Protein AF-A0A8D8IWP1-F1 (afdb_monomer_lite)

pLDDT: mean 78.68, std 16.46, range [36.56, 95.75]

Secondary structure (DSSP, 8-state):
------SSTTHHHHTTS----------PPPHHHHHHHHHHHHHTTTT-SSS-HHHHHHHHHT---TTTTS--GGGGGGEE--SS-TTHHHHHHHHHHHHHHHS-TT-HHHHHHHHHHHHHHHT-EESS----TTTTT------

Radius of gyration: 23.58 Å; chains: 1; bounding box: 67×52×63 Å

Foldseek 3Di:
DDPPPDDPPVVVVVVPPPPPPPPDDDDQDDLVVQLVVLVVCQVVCNQHHDQQSLVSSCVVRVQDDLVVLAGDPSCCVFFDADPVDPCLVVQLVVQLVVLPVPPPSVVSSLSSLQSVVSCVVRGHGTPDPDCGSNNVRRDNPDD

Sequence (143 aa):
KVFTMQPLLTILIGSLLALSIESHNAILKSVHSVDRECVLYLRDGTCGKGDCTVRCCGLVARFWNDTVGRPAATINRFYRPDPEDCGYYERTVQCLGEISAVIPAEDACRRANCSVSCYEDQYGSLRNFSTSALFGNARRCWG

InterPro domains:
  IPR036728 Pheromone/general odorant binding protein superfamily [G3DSA:1.10.238.20] (36-138)
  IPR036728 Pheromone/general odorant binding protein superfamily [SSF47565] (49-126)

Organism: Culex pipiens (NCBI:txid7175)

Structure (mmCIF, N/CA/C/O backbone):
data_AF-A0A8D8IWP1-F1
#
_entry.id   AF-A0A8D8IWP1-F1
#
loop_
_atom_site.group_PDB
_atom_site.id
_atom_site.type_symbol
_atom_site.label_atom_id
_atom_site.label_alt_id
_atom_site.label_comp_id
_atom_site.label_asym_id
_atom_site.label_entity_id
_atom_site.label_seq_id
_atom_site.pdbx_PDB_ins_code
_atom_site.Cartn_x
_atom_site.Cartn_y
_atom_site.Cartn_z
_atom_site.occupancy
_atom_site.B_iso_or_equiv
_atom_site.auth_seq_id
_atom_site.auth_comp_id
_atom_site.auth_asym_id
_atom_site.auth_atom_id
_atom_site.pdbx_PDB_model_num
ATOM 1 N N . LYS A 1 1 ? 48.807 -35.606 50.101 1.00 38.38 1 LYS A N 1
ATOM 2 C CA . LYS A 1 1 ? 47.828 -35.501 48.991 1.00 38.38 1 LYS A CA 1
ATOM 3 C C . LYS A 1 1 ? 46.930 -34.309 49.296 1.00 38.38 1 LYS A C 1
ATOM 5 O O . LYS A 1 1 ? 46.138 -34.399 50.220 1.00 38.38 1 LYS A O 1
ATOM 10 N N . VAL A 1 2 ? 47.156 -33.178 48.628 1.00 36.56 2 VAL A N 1
ATOM 11 C CA . VAL A 1 2 ? 46.365 -31.948 48.794 1.00 36.56 2 VAL A CA 1
ATOM 12 C C . VAL A 1 2 ? 45.140 -32.072 47.890 1.00 36.56 2 VAL A C 1
ATOM 14 O O . VAL A 1 2 ? 45.295 -32.287 46.692 1.00 36.56 2 VAL A O 1
ATOM 17 N N . PHE A 1 3 ? 43.938 -32.007 48.462 1.00 43.72 3 PHE A N 1
ATOM 18 C CA . PHE A 1 3 ? 42.691 -31.925 47.701 1.00 43.72 3 PHE A CA 1
ATOM 19 C C . PHE A 1 3 ? 42.523 -30.476 47.225 1.00 43.72 3 PHE A C 1
ATOM 21 O O . PHE A 1 3 ? 42.149 -29.600 48.000 1.00 43.72 3 PHE A O 1
ATOM 28 N N . THR A 1 4 ? 42.830 -30.202 45.959 1.00 46.59 4 THR A N 1
ATOM 29 C CA . THR A 1 4 ? 42.493 -28.929 45.309 1.00 46.59 4 THR A CA 1
ATOM 30 C C . THR A 1 4 ? 41.006 -28.938 44.945 1.00 46.59 4 THR A C 1
ATOM 32 O O . THR A 1 4 ? 40.619 -29.415 43.881 1.00 46.59 4 THR A O 1
ATOM 35 N N . MET A 1 5 ? 40.156 -28.449 45.849 1.00 53.84 5 MET A N 1
ATOM 36 C CA . MET A 1 5 ? 38.740 -28.164 45.588 1.00 53.84 5 MET A CA 1
ATOM 37 C C . MET A 1 5 ? 38.597 -26.707 45.142 1.00 53.84 5 MET A C 1
ATOM 39 O O . MET A 1 5 ? 38.391 -25.836 45.977 1.00 53.84 5 MET A O 1
ATOM 43 N N . GLN A 1 6 ? 38.733 -26.441 43.842 1.00 59.50 6 GLN A N 1
ATOM 44 C CA . GLN A 1 6 ? 38.290 -25.198 43.187 1.00 59.50 6 GLN A CA 1
ATOM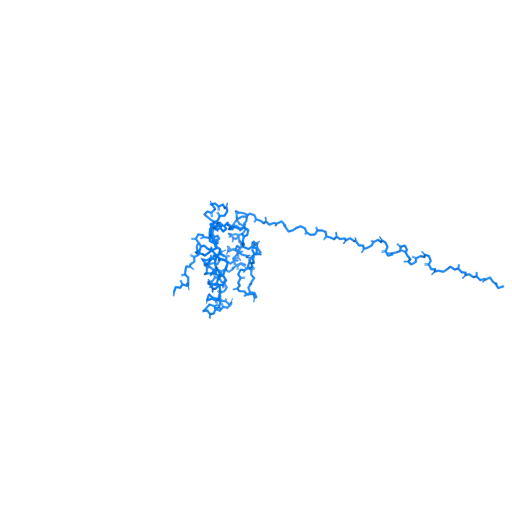 45 C C . GLN A 1 6 ? 38.468 -25.356 41.669 1.00 59.50 6 GLN A C 1
ATOM 47 O O . GLN A 1 6 ? 39.592 -25.281 41.177 1.00 59.50 6 GLN A O 1
ATOM 52 N N . PRO A 1 7 ? 37.382 -25.653 40.928 1.00 51.34 7 PRO A N 1
ATOM 53 C CA . PRO A 1 7 ? 37.043 -24.768 39.810 1.00 51.34 7 PRO A CA 1
ATOM 54 C C . PRO A 1 7 ? 35.528 -24.768 39.514 1.00 51.34 7 PRO A C 1
ATOM 56 O O . PRO A 1 7 ? 35.099 -25.175 38.441 1.00 51.34 7 PRO A O 1
ATOM 59 N N . LEU A 1 8 ? 34.686 -24.357 40.465 1.00 49.97 8 LEU A N 1
ATOM 60 C CA . LEU A 1 8 ? 33.247 -24.156 40.196 1.00 49.97 8 LEU A CA 1
ATOM 61 C C . LEU A 1 8 ? 32.803 -22.695 40.335 1.00 49.97 8 LEU A C 1
ATOM 63 O O . LEU A 1 8 ? 31.751 -22.325 39.825 1.00 49.97 8 LEU A O 1
ATOM 67 N N . LEU A 1 9 ? 33.620 -21.838 40.956 1.00 52.06 9 LEU A N 1
ATOM 68 C CA . LEU A 1 9 ? 33.236 -20.447 41.212 1.00 52.06 9 LEU A CA 1
ATOM 69 C C . LEU A 1 9 ? 33.473 -19.506 40.017 1.00 52.06 9 LEU A C 1
ATOM 71 O O . LEU A 1 9 ? 32.857 -18.450 39.941 1.00 52.06 9 LEU A O 1
ATOM 75 N N . THR A 1 10 ? 34.325 -19.876 39.059 1.00 52.03 10 THR A N 1
ATOM 76 C CA . THR A 1 10 ? 34.640 -19.026 37.896 1.00 52.03 10 THR A CA 1
ATOM 77 C C . THR A 1 10 ? 33.608 -19.111 36.772 1.00 52.03 10 THR A C 1
ATOM 79 O O . THR A 1 10 ? 33.512 -18.183 35.975 1.00 52.03 10 THR A O 1
ATOM 82 N N . ILE A 1 11 ? 32.798 -20.173 36.715 1.00 52.91 11 ILE A N 1
ATOM 83 C CA . ILE A 1 11 ? 31.806 -20.354 35.642 1.00 52.91 11 ILE A CA 1
ATOM 84 C C . ILE A 1 11 ? 30.559 -19.486 35.883 1.00 52.91 11 ILE A C 1
ATOM 86 O O . ILE A 1 11 ? 29.981 -18.968 34.934 1.00 52.91 11 ILE A O 1
ATOM 90 N N . LEU A 1 12 ? 30.183 -19.241 37.143 1.00 50.00 12 LEU A N 1
ATOM 91 C CA . LEU A 1 12 ? 28.972 -18.479 37.483 1.00 50.00 12 LEU A CA 1
ATOM 92 C C . LEU A 1 12 ? 29.092 -16.966 37.235 1.00 50.00 12 LEU A C 1
ATOM 94 O O . LEU A 1 12 ? 28.079 -16.306 37.017 1.00 50.00 12 LEU A O 1
ATOM 98 N N . ILE A 1 13 ? 30.309 -16.412 37.223 1.00 55.06 13 ILE A N 1
ATOM 99 C CA . ILE A 1 13 ? 30.535 -14.969 37.018 1.00 55.06 13 ILE A CA 1
ATOM 100 C C . ILE A 1 13 ? 30.544 -14.618 35.517 1.00 55.06 13 ILE A C 1
ATOM 102 O O . ILE A 1 13 ? 30.123 -13.528 35.137 1.00 55.06 13 ILE A O 1
ATOM 106 N N . GLY A 1 14 ? 30.946 -15.551 34.644 1.00 49.56 14 GLY A N 1
ATOM 107 C CA . GLY A 1 14 ? 30.986 -15.333 33.190 1.00 49.56 14 GLY A CA 1
ATOM 108 C C . GLY A 1 14 ? 29.605 -15.221 32.531 1.00 49.56 14 GLY A C 1
ATOM 109 O O . GLY A 1 14 ? 29.460 -14.562 31.506 1.00 49.56 14 GLY A O 1
ATOM 110 N N . SER A 1 15 ? 28.574 -15.807 33.139 1.00 54.81 15 SER A N 1
ATOM 111 C CA . SER A 1 15 ? 27.192 -15.778 32.639 1.00 54.81 15 SER A CA 1
ATOM 112 C C . SER A 1 15 ? 26.417 -14.494 32.968 1.00 54.81 15 SER A C 1
ATOM 114 O O . SER A 1 15 ? 25.313 -14.310 32.464 1.00 54.81 15 SER A O 1
ATOM 116 N N . LEU A 1 16 ? 26.971 -13.590 33.783 1.00 53.91 16 LEU A N 1
ATOM 117 C CA . LEU A 1 16 ? 26.307 -12.339 34.182 1.00 53.91 16 LEU A CA 1
ATOM 118 C C . LEU A 1 16 ? 26.547 -11.158 33.221 1.00 53.91 16 LEU A C 1
ATOM 120 O O . LEU A 1 16 ? 25.948 -10.105 33.414 1.00 53.91 16 LEU A O 1
ATOM 124 N N . LEU A 1 17 ? 27.380 -11.308 32.181 1.00 58.91 17 LEU A N 1
ATOM 125 C CA . LEU A 1 17 ? 27.807 -10.189 31.322 1.00 58.91 17 LEU A CA 1
ATOM 126 C C . LEU A 1 17 ? 27.246 -10.174 29.886 1.00 58.91 17 LEU A C 1
ATOM 128 O O . LEU A 1 17 ? 27.699 -9.357 29.092 1.00 58.91 17 LEU A O 1
ATOM 132 N N . ALA A 1 18 ? 26.261 -11.003 29.519 1.00 59.22 18 ALA A N 1
ATOM 133 C CA . ALA A 1 18 ? 25.794 -11.048 28.121 1.00 59.22 18 ALA A CA 1
ATOM 134 C C . ALA A 1 18 ? 24.271 -11.162 27.923 1.00 59.22 18 ALA A C 1
ATOM 136 O O . ALA A 1 18 ? 23.808 -11.873 27.036 1.00 59.22 18 ALA A O 1
ATOM 137 N N . LEU A 1 19 ? 23.478 -10.422 28.701 1.00 57.28 19 LEU A N 1
ATOM 138 C CA . LEU A 1 19 ? 22.099 -10.090 28.318 1.00 57.28 19 LEU A CA 1
ATOM 139 C C . LEU A 1 19 ? 22.006 -8.591 28.024 1.00 57.28 19 LEU A C 1
ATOM 141 O O . LEU A 1 19 ? 21.341 -7.835 28.728 1.00 57.28 19 LEU A O 1
ATOM 145 N N . SER A 1 20 ? 22.698 -8.142 26.978 1.00 63.50 20 SER A N 1
ATOM 146 C CA . SER A 1 20 ? 22.350 -6.879 26.333 1.00 63.50 20 SER A CA 1
ATOM 147 C C . SER A 1 20 ? 21.017 -7.084 25.614 1.00 63.50 20 SER A C 1
ATOM 149 O O . SER A 1 20 ? 20.970 -7.610 24.504 1.00 63.50 20 SER A O 1
ATOM 151 N N . ILE A 1 21 ? 19.920 -6.714 26.274 1.00 63.88 21 ILE A N 1
ATOM 152 C CA . ILE A 1 21 ? 18.627 -6.539 25.614 1.00 63.88 21 ILE A CA 1
ATOM 153 C C . ILE A 1 21 ? 18.798 -5.321 24.702 1.00 63.88 21 ILE A C 1
ATOM 155 O O . ILE A 1 21 ? 18.747 -4.184 25.172 1.00 63.88 21 ILE A O 1
ATOM 159 N N . GLU A 1 22 ? 19.059 -5.540 23.413 1.00 62.94 22 GLU A N 1
ATOM 160 C CA . GLU A 1 22 ? 18.962 -4.467 22.427 1.00 62.94 22 GLU A CA 1
ATOM 161 C C . GLU A 1 22 ? 17.497 -4.023 22.368 1.00 62.94 22 GLU A C 1
ATOM 163 O O . GLU A 1 22 ? 16.626 -4.690 21.809 1.00 62.94 22 GLU A O 1
ATOM 168 N N . SER A 1 23 ? 17.196 -2.894 23.005 1.00 61.09 23 SER A N 1
ATOM 169 C CA . SER A 1 23 ? 15.907 -2.236 22.859 1.00 61.09 23 SER A CA 1
ATOM 170 C C . SER A 1 23 ? 15.846 -1.595 21.473 1.00 61.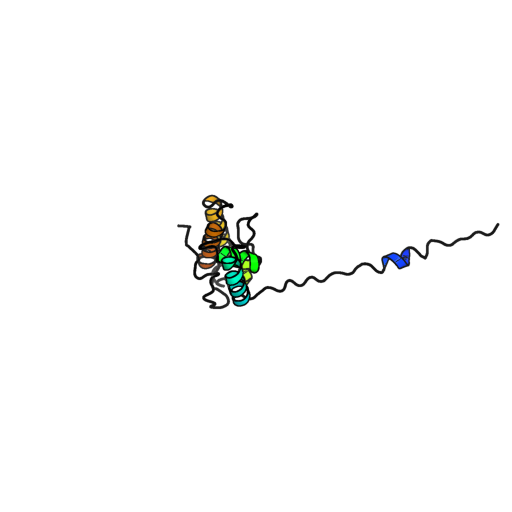09 23 SER A C 1
ATOM 172 O O . SER A 1 23 ? 16.237 -0.449 21.257 1.00 61.09 23 SER A O 1
ATOM 174 N N . HIS A 1 24 ? 15.361 -2.345 20.487 1.00 57.75 24 HIS A N 1
ATOM 175 C CA . HIS A 1 24 ? 15.092 -1.779 19.172 1.00 57.75 24 HIS A CA 1
ATOM 176 C C . HIS A 1 24 ? 13.796 -0.964 19.220 1.00 57.75 24 HIS A C 1
ATOM 178 O O . HIS A 1 24 ? 12.700 -1.514 19.297 1.00 57.75 24 HIS A O 1
ATOM 184 N N . ASN A 1 25 ? 13.910 0.362 19.138 1.00 62.31 25 ASN A N 1
ATOM 185 C CA . ASN A 1 25 ? 12.764 1.231 18.890 1.00 62.31 25 ASN A CA 1
ATOM 186 C C . ASN A 1 25 ? 12.588 1.422 17.381 1.00 62.31 25 ASN A C 1
ATOM 188 O O . ASN A 1 25 ? 13.476 1.932 16.696 1.00 62.31 25 ASN A O 1
ATOM 192 N N . ALA A 1 26 ? 11.427 1.038 16.851 1.00 66.44 26 ALA A N 1
ATOM 193 C CA . ALA A 1 26 ? 11.073 1.342 15.471 1.00 66.44 26 ALA A CA 1
ATOM 194 C C . ALA A 1 26 ? 10.674 2.822 15.360 1.00 66.44 26 ALA A C 1
ATOM 196 O O . ALA A 1 26 ? 9.576 3.214 15.754 1.00 66.44 26 ALA A O 1
ATOM 197 N N . ILE A 1 27 ? 11.559 3.656 14.809 1.00 71.06 27 ILE A N 1
ATOM 198 C CA . ILE A 1 27 ? 11.218 5.041 14.467 1.00 71.06 27 ILE A CA 1
ATOM 199 C C . ILE A 1 27 ? 10.382 5.020 13.186 1.00 71.06 27 ILE A C 1
ATOM 201 O O . ILE A 1 27 ? 10.885 4.786 12.085 1.00 71.06 27 ILE A O 1
ATOM 205 N N . LEU A 1 28 ? 9.078 5.248 13.334 1.00 77.06 28 LEU A N 1
ATOM 206 C CA . LEU A 1 28 ? 8.155 5.322 12.208 1.00 77.06 28 LEU A CA 1
ATOM 207 C C . LEU A 1 28 ? 8.291 6.683 11.516 1.00 77.06 28 LEU A C 1
ATOM 209 O O . LEU A 1 28 ? 8.054 7.728 12.119 1.00 77.06 28 LEU A O 1
ATOM 213 N N . LYS A 1 29 ? 8.656 6.669 10.232 1.00 80.62 29 LYS A N 1
ATOM 214 C CA . LYS A 1 29 ? 8.778 7.888 9.424 1.00 80.62 29 LYS A CA 1
ATOM 215 C C . LYS A 1 29 ? 7.415 8.538 9.185 1.00 80.62 29 LYS A C 1
ATOM 217 O O . LYS A 1 29 ? 6.410 7.845 8.972 1.00 80.62 29 LYS A O 1
ATOM 222 N N . SER A 1 30 ? 7.411 9.871 9.189 1.00 81.94 30 SER A N 1
ATOM 223 C CA . SER A 1 30 ? 6.267 10.674 8.760 1.00 81.94 30 SER A CA 1
ATOM 224 C C . SER A 1 30 ? 6.027 10.509 7.259 1.00 81.94 30 SER A C 1
ATOM 226 O O . SER A 1 30 ? 6.953 10.209 6.506 1.00 81.94 30 SER A O 1
ATOM 228 N N . VAL A 1 31 ? 4.793 10.763 6.825 1.00 79.88 31 VAL A N 1
ATOM 229 C CA . VAL A 1 31 ? 4.384 10.716 5.412 1.00 79.88 31 VAL A CA 1
ATOM 230 C C . VAL A 1 31 ? 5.301 11.575 4.528 1.00 79.88 31 VAL A C 1
ATOM 232 O O . VAL A 1 31 ? 5.859 11.076 3.559 1.00 79.88 31 VAL A O 1
ATOM 235 N N . HIS A 1 32 ? 5.568 12.826 4.926 1.00 81.69 32 HIS A N 1
ATOM 236 C CA . HIS A 1 32 ? 6.453 13.734 4.183 1.00 81.69 32 HIS A CA 1
ATOM 237 C C . HIS A 1 32 ? 7.892 13.221 4.047 1.00 81.69 32 HIS A C 1
ATOM 239 O O . HIS A 1 32 ? 8.534 13.450 3.022 1.00 81.69 32 HIS A O 1
ATOM 245 N N . SER A 1 33 ? 8.412 12.544 5.078 1.00 85.56 33 SER A N 1
ATOM 246 C CA . SER A 1 33 ? 9.743 11.940 5.008 1.00 85.56 33 SER A CA 1
ATOM 247 C C . SER A 1 33 ? 9.772 10.800 3.995 1.00 85.56 33 SER A C 1
ATOM 249 O O . SER A 1 33 ? 10.739 10.711 3.242 1.00 85.56 33 SER A O 1
ATOM 251 N N . VAL A 1 34 ? 8.735 9.950 3.945 1.00 87.38 34 VAL 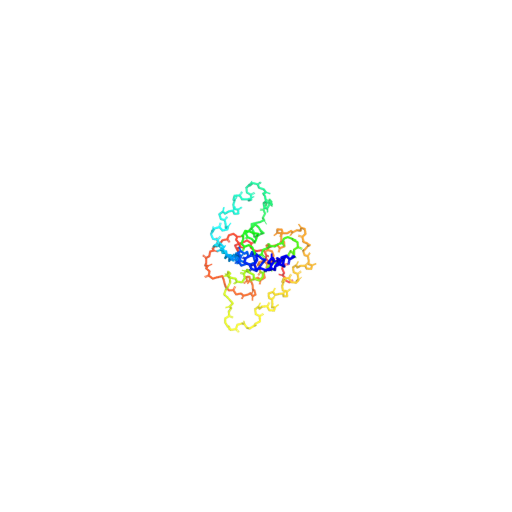A N 1
ATOM 252 C CA . VAL A 1 34 ? 8.728 8.833 2.984 1.00 87.38 34 VAL A CA 1
ATOM 253 C C . VAL A 1 34 ? 8.540 9.325 1.553 1.00 87.38 34 VAL A C 1
ATOM 255 O O . VAL A 1 34 ? 9.253 8.851 0.674 1.00 87.38 34 VAL A O 1
ATOM 258 N N . ASP A 1 35 ? 7.678 10.321 1.328 1.00 84.62 35 ASP A N 1
ATOM 259 C CA . ASP A 1 35 ? 7.475 10.922 0.003 1.00 84.62 35 ASP A CA 1
ATOM 260 C C . ASP A 1 35 ? 8.792 11.469 -0.569 1.00 84.62 35 ASP A C 1
ATOM 262 O O . ASP A 1 35 ? 9.150 11.179 -1.713 1.00 84.62 35 ASP A O 1
ATOM 266 N N . ARG A 1 36 ? 9.561 12.215 0.241 1.00 85.88 36 ARG A N 1
ATOM 267 C CA . ARG A 1 36 ? 10.851 12.784 -0.184 1.00 85.88 36 ARG A CA 1
ATOM 268 C C . ARG A 1 36 ? 11.860 11.701 -0.568 1.00 85.88 36 ARG A C 1
ATOM 270 O O . ARG A 1 36 ? 12.554 11.853 -1.569 1.00 85.88 36 ARG A O 1
ATOM 277 N N . GLU A 1 37 ? 11.956 10.632 0.219 1.00 88.38 37 GLU A N 1
ATOM 278 C CA . GLU A 1 37 ? 12.846 9.506 -0.088 1.00 88.38 37 GLU A CA 1
ATOM 279 C C . GLU A 1 37 ? 12.404 8.780 -1.364 1.00 88.38 37 GLU A C 1
ATOM 281 O O . GLU A 1 37 ? 13.232 8.453 -2.213 1.00 88.38 37 GLU A O 1
ATOM 286 N N . CYS A 1 38 ? 11.098 8.602 -1.557 1.00 88.62 38 CYS A N 1
ATOM 287 C CA . CYS A 1 38 ? 10.571 7.903 -2.720 1.00 88.62 38 CYS A CA 1
ATOM 288 C C . CYS A 1 38 ? 10.799 8.621 -4.042 1.00 88.62 38 CYS A C 1
ATOM 290 O O . CYS A 1 38 ? 11.087 7.959 -5.038 1.00 88.62 38 CYS A O 1
ATOM 292 N N . VAL A 1 39 ? 10.753 9.954 -4.065 1.00 85.94 39 VAL A N 1
ATOM 293 C CA . VAL A 1 39 ? 11.137 10.724 -5.260 1.00 85.94 39 VAL A CA 1
ATOM 294 C C . VAL A 1 39 ? 12.571 10.392 -5.691 1.00 85.94 39 VAL A C 1
ATOM 296 O O . VAL A 1 39 ? 12.835 10.248 -6.885 1.00 85.94 39 VAL A O 1
ATOM 299 N N . LEU A 1 40 ? 13.489 10.219 -4.734 1.00 87.31 40 LEU A N 1
ATOM 300 C CA . LEU A 1 40 ? 14.876 9.851 -5.025 1.00 87.31 40 LEU A CA 1
ATOM 301 C C . LEU A 1 40 ? 14.971 8.407 -5.539 1.00 87.31 40 LEU A C 1
ATOM 303 O O . LEU A 1 40 ? 15.584 8.164 -6.575 1.00 87.31 40 LEU A O 1
ATOM 307 N N . TYR A 1 41 ? 14.307 7.458 -4.878 1.00 87.06 41 TYR A N 1
ATOM 308 C CA . TYR A 1 41 ? 14.357 6.043 -5.263 1.00 87.06 41 TYR A CA 1
ATOM 309 C C . TYR A 1 41 ? 13.687 5.735 -6.606 1.00 87.06 41 TYR A C 1
ATOM 311 O O . TYR A 1 41 ? 14.153 4.871 -7.348 1.00 87.06 41 TYR A O 1
ATOM 319 N N . LEU A 1 42 ? 12.608 6.440 -6.947 1.00 85.50 42 LEU A N 1
ATOM 320 C CA . LEU A 1 42 ? 11.955 6.299 -8.250 1.00 85.50 42 LEU A CA 1
ATOM 321 C C . LEU A 1 42 ? 12.826 6.857 -9.377 1.00 85.50 42 LEU A C 1
ATOM 323 O O . LEU A 1 42 ? 12.905 6.243 -10.440 1.00 85.50 42 LEU A O 1
ATOM 327 N N . ARG A 1 43 ? 13.519 7.981 -9.145 1.00 84.81 43 ARG A N 1
ATOM 328 C CA . ARG A 1 43 ? 14.459 8.549 -10.123 1.00 84.81 43 ARG A CA 1
ATOM 329 C C . ARG A 1 43 ? 15.607 7.589 -10.423 1.00 84.81 43 ARG A C 1
ATOM 331 O O . ARG A 1 43 ? 15.972 7.418 -11.583 1.00 84.81 43 ARG A O 1
ATOM 338 N N . ASP A 1 44 ? 16.129 6.943 -9.389 1.00 83.12 44 ASP A N 1
ATOM 339 C CA . ASP A 1 44 ? 17.257 6.019 -9.506 1.00 83.12 44 ASP A CA 1
ATOM 340 C C . ASP A 1 44 ? 16.806 4.604 -9.947 1.00 83.12 44 ASP A C 1
ATOM 342 O O . ASP A 1 44 ? 17.628 3.710 -10.139 1.00 83.12 44 ASP A O 1
ATOM 346 N N . GLY A 1 45 ? 15.495 4.387 -10.133 1.00 76.81 45 GLY A N 1
ATOM 347 C CA . GLY A 1 45 ? 14.896 3.142 -10.627 1.00 76.81 45 GLY A CA 1
ATOM 348 C C . GLY A 1 45 ? 14.839 1.994 -9.613 1.00 76.81 45 GLY A C 1
ATOM 349 O O . GLY A 1 45 ? 14.406 0.895 -9.958 1.00 76.81 45 GLY A O 1
ATOM 350 N N . THR A 1 46 ? 15.237 2.225 -8.361 1.00 74.69 46 THR A N 1
ATOM 351 C CA . THR A 1 46 ? 15.341 1.188 -7.318 1.00 74.69 46 THR A CA 1
ATOM 352 C C . THR A 1 46 ? 13.980 0.734 -6.789 1.00 74.69 46 THR A C 1
ATOM 354 O O . THR A 1 46 ? 13.836 -0.403 -6.347 1.00 74.69 46 THR A O 1
ATOM 357 N N . CYS A 1 47 ? 12.957 1.590 -6.877 1.00 67.38 47 CYS A N 1
ATOM 358 C CA . CYS A 1 47 ? 11.579 1.266 -6.487 1.00 67.38 47 CYS A CA 1
ATOM 359 C C . CYS A 1 47 ? 10.633 0.992 -7.672 1.00 67.38 47 CYS A C 1
ATOM 361 O O . CYS A 1 47 ? 9.422 0.879 -7.470 1.00 67.38 47 CYS A O 1
ATOM 363 N N . GLY A 1 48 ? 11.169 0.834 -8.885 1.00 73.31 48 GLY A N 1
ATOM 364 C CA . GLY A 1 48 ? 10.401 0.614 -10.115 1.00 73.31 48 GLY A CA 1
ATOM 365 C C . GLY A 1 48 ? 10.410 1.824 -11.055 1.00 73.31 48 GLY A C 1
ATOM 366 O O . GLY A 1 48 ? 11.170 2.770 -10.863 1.00 73.31 48 GLY A O 1
ATOM 367 N N . LYS A 1 49 ? 9.573 1.775 -12.098 1.00 67.44 49 LYS A N 1
ATOM 368 C CA . LYS A 1 49 ? 9.386 2.843 -13.098 1.00 67.44 49 LYS A CA 1
ATOM 369 C C . LYS A 1 49 ? 7.891 3.095 -13.308 1.00 67.44 49 LYS A C 1
ATOM 371 O O . LYS A 1 49 ? 7.085 2.195 -13.101 1.00 67.44 49 LYS A O 1
ATOM 376 N N . GLY A 1 50 ? 7.527 4.293 -13.762 1.00 73.75 50 GLY A N 1
ATOM 377 C CA . GLY A 1 50 ? 6.124 4.665 -13.962 1.00 73.75 50 GLY A CA 1
ATOM 378 C C . GLY A 1 50 ? 5.397 4.905 -12.635 1.00 73.75 50 GLY A C 1
ATOM 379 O O . GLY A 1 50 ? 5.963 5.485 -11.712 1.00 73.75 50 GLY A O 1
ATOM 380 N N . ASP A 1 51 ? 4.142 4.471 -12.535 1.00 78.56 51 ASP A N 1
ATOM 381 C CA . ASP A 1 51 ? 3.268 4.740 -11.388 1.00 78.56 51 ASP A CA 1
ATOM 382 C C . ASP A 1 51 ? 3.463 3.726 -10.240 1.00 78.56 51 ASP A C 1
ATOM 384 O O . ASP A 1 51 ? 2.585 2.927 -9.918 1.00 78.56 51 ASP A O 1
ATOM 388 N N . CYS A 1 52 ? 4.668 3.726 -9.661 1.00 88.56 52 CYS A N 1
ATOM 389 C CA . CYS A 1 52 ? 5.086 2.846 -8.558 1.00 88.56 52 CYS A CA 1
ATOM 390 C C . CYS A 1 52 ? 5.183 3.571 -7.205 1.00 88.56 52 CYS A C 1
ATOM 392 O O . CYS A 1 52 ? 5.776 3.051 -6.253 1.00 88.56 52 CYS A O 1
ATOM 394 N N . THR A 1 53 ? 4.632 4.780 -7.099 1.00 87.25 53 THR A N 1
ATOM 395 C CA . THR A 1 53 ? 4.862 5.642 -5.936 1.00 87.25 53 THR A CA 1
ATOM 396 C C . THR A 1 53 ? 4.286 5.066 -4.648 1.00 87.25 53 THR A C 1
ATOM 398 O O . THR A 1 53 ? 4.985 5.051 -3.635 1.00 87.25 53 THR A O 1
ATOM 401 N N . VAL A 1 54 ? 3.076 4.499 -4.681 1.00 88.69 54 VAL A N 1
ATOM 402 C CA . VAL A 1 54 ? 2.455 3.891 -3.491 1.00 88.69 54 VAL A CA 1
ATOM 403 C C . VAL A 1 54 ? 3.257 2.686 -3.004 1.00 88.69 54 VAL A C 1
ATOM 405 O O . VAL A 1 54 ? 3.515 2.566 -1.806 1.00 88.69 54 VAL A O 1
ATOM 408 N N . ARG A 1 55 ? 3.732 1.830 -3.922 1.00 92.44 55 ARG A N 1
ATOM 409 C CA . ARG A 1 55 ? 4.620 0.707 -3.581 1.00 92.44 55 ARG A CA 1
ATOM 410 C C . ARG A 1 55 ? 5.895 1.201 -2.905 1.00 92.44 55 ARG A C 1
ATOM 412 O O . ARG A 1 55 ? 6.248 0.690 -1.843 1.00 92.44 55 ARG A O 1
ATOM 419 N N . CYS A 1 56 ? 6.567 2.194 -3.491 1.00 92.50 56 CYS A N 1
ATOM 420 C CA . CYS A 1 56 ? 7.767 2.778 -2.895 1.00 92.50 56 CYS A CA 1
ATOM 421 C C . CYS A 1 56 ? 7.492 3.248 -1.465 1.00 92.50 56 CYS A C 1
ATOM 423 O O . CYS A 1 56 ? 8.191 2.868 -0.523 1.00 92.50 56 CYS A O 1
ATOM 425 N N . CYS A 1 57 ? 6.435 4.038 -1.291 1.00 90.25 57 CYS A N 1
ATOM 426 C CA . CYS A 1 57 ? 6.122 4.606 0.005 1.00 90.25 57 CYS A CA 1
ATOM 427 C C . CYS A 1 57 ? 5.760 3.513 1.014 1.00 90.25 57 CYS A C 1
ATOM 429 O O . CYS A 1 57 ? 6.157 3.602 2.172 1.00 90.25 57 CYS A O 1
ATOM 431 N N . GLY A 1 58 ? 5.098 2.441 0.575 1.00 91.12 58 GLY A N 1
ATOM 432 C CA . GLY A 1 58 ? 4.842 1.253 1.380 1.00 91.12 58 GLY A CA 1
ATOM 433 C C . GLY A 1 58 ? 6.100 0.535 1.852 1.00 91.12 58 GLY A C 1
ATOM 434 O O . GLY A 1 58 ? 6.168 0.141 3.021 1.00 91.12 58 GLY A O 1
ATOM 435 N N . LEU A 1 59 ? 7.114 0.413 0.994 1.00 91.88 59 LEU A N 1
ATOM 436 C CA . LEU A 1 59 ? 8.410 -0.164 1.357 1.00 91.88 59 LEU A CA 1
ATOM 437 C C . LEU A 1 59 ? 9.138 0.719 2.381 1.00 91.88 59 LEU A C 1
ATOM 439 O O . LEU A 1 59 ? 9.587 0.224 3.416 1.00 91.88 59 LEU A O 1
ATOM 443 N N . VAL A 1 60 ? 9.200 2.034 2.146 1.00 90.81 60 VAL A N 1
ATOM 444 C CA . VAL A 1 60 ? 9.877 2.988 3.045 1.00 90.81 60 VAL A CA 1
ATOM 445 C C . VAL A 1 60 ? 9.147 3.115 4.387 1.00 90.81 60 VAL A C 1
ATOM 447 O O . VAL A 1 60 ? 9.777 3.131 5.446 1.00 90.81 60 VAL A O 1
ATOM 450 N N . ALA A 1 61 ? 7.814 3.157 4.369 1.00 89.81 61 ALA A N 1
ATOM 451 C CA . ALA A 1 61 ? 6.974 3.250 5.560 1.00 89.81 61 ALA A CA 1
ATOM 452 C C . ALA A 1 61 ? 6.805 1.913 6.301 1.00 89.81 61 ALA A C 1
ATOM 454 O O . ALA A 1 61 ? 6.259 1.915 7.413 1.00 89.81 61 ALA A O 1
ATOM 455 N N . ARG A 1 62 ? 7.290 0.809 5.712 1.00 90.56 62 ARG A N 1
ATOM 456 C CA . ARG A 1 62 ? 7.210 -0.566 6.229 1.00 90.56 62 ARG A CA 1
ATOM 457 C C . ARG A 1 62 ? 5.778 -1.069 6.410 1.00 90.56 62 ARG A C 1
ATOM 459 O O . ARG A 1 62 ? 5.475 -1.761 7.382 1.00 90.56 62 ARG A O 1
ATOM 466 N N . PHE A 1 63 ? 4.896 -0.715 5.479 1.00 91.56 63 PHE A N 1
ATOM 467 C CA . PHE A 1 63 ? 3.587 -1.355 5.367 1.00 91.56 63 PHE A CA 1
ATOM 468 C C . PHE A 1 63 ? 3.452 -2.238 4.130 1.00 91.56 63 PHE A C 1
ATOM 470 O O . PHE A 1 63 ? 2.492 -2.985 4.059 1.00 91.56 63 PHE A O 1
ATOM 477 N N . TRP A 1 64 ? 4.379 -2.199 3.172 1.00 93.00 64 TRP A N 1
ATOM 478 C CA . TRP A 1 64 ? 4.346 -3.066 1.994 1.00 93.00 64 TRP A CA 1
ATOM 479 C C . TRP A 1 64 ? 5.507 -4.058 1.994 1.00 93.00 64 TRP A C 1
ATOM 481 O O . TRP A 1 64 ? 6.619 -3.732 2.412 1.00 93.00 64 TRP A O 1
ATOM 491 N N . ASN A 1 65 ? 5.237 -5.262 1.499 1.00 91.88 65 ASN A N 1
ATOM 492 C CA . ASN A 1 65 ? 6.215 -6.316 1.263 1.00 91.88 65 ASN A CA 1
ATOM 493 C C . ASN A 1 65 ? 5.839 -7.035 -0.040 1.00 91.88 65 ASN A C 1
ATOM 495 O O . ASN A 1 65 ? 4.720 -7.533 -0.151 1.00 91.88 65 ASN A O 1
ATOM 499 N N . ASP A 1 66 ? 6.762 -7.116 -1.001 1.00 91.12 66 ASP A N 1
ATOM 500 C CA . ASP A 1 66 ? 6.499 -7.737 -2.307 1.00 91.12 66 ASP A CA 1
ATOM 501 C C . ASP A 1 66 ? 6.287 -9.251 -2.230 1.00 91.12 66 ASP A C 1
ATOM 503 O O . ASP A 1 66 ? 5.546 -9.801 -3.035 1.00 91.12 66 ASP A O 1
ATOM 507 N N . THR A 1 67 ? 6.875 -9.930 -1.242 1.00 91.19 67 THR A N 1
ATOM 508 C CA . THR A 1 67 ? 6.642 -11.365 -1.023 1.00 91.19 67 THR A CA 1
ATOM 509 C C . THR A 1 67 ? 5.205 -11.634 -0.582 1.00 91.19 67 THR A C 1
ATOM 511 O O . THR A 1 67 ? 4.637 -12.667 -0.918 1.00 91.19 67 THR A O 1
ATOM 514 N N . VAL A 1 68 ? 4.612 -10.707 0.176 1.00 92.12 68 VAL A N 1
ATOM 515 C CA . VAL A 1 68 ? 3.232 -10.833 0.670 1.00 92.12 68 VAL A CA 1
ATOM 516 C C . VAL A 1 68 ? 2.232 -10.250 -0.333 1.00 92.12 68 VAL A C 1
ATOM 518 O O . VAL A 1 68 ? 1.126 -10.765 -0.476 1.00 92.12 68 VAL A O 1
ATOM 521 N N . GLY A 1 69 ? 2.591 -9.159 -1.015 1.00 92.12 69 GLY A N 1
ATOM 522 C CA . GLY A 1 69 ? 1.724 -8.481 -1.980 1.00 92.12 69 GLY A CA 1
ATOM 523 C C . GLY A 1 69 ? 0.467 -7.865 -1.353 1.00 92.12 69 GLY A C 1
ATOM 524 O O . GLY A 1 69 ? -0.563 -7.750 -2.017 1.00 92.12 69 GLY A O 1
ATOM 525 N N . ARG A 1 70 ? 0.507 -7.511 -0.064 1.00 93.06 70 ARG A N 1
ATOM 526 C CA . ARG A 1 70 ? -0.604 -6.877 0.662 1.00 93.06 70 ARG A CA 1
ATOM 527 C C . ARG A 1 70 ? -0.065 -5.900 1.716 1.00 93.06 70 ARG A C 1
ATOM 529 O O . ARG A 1 70 ? 0.993 -6.178 2.288 1.00 93.06 70 ARG A O 1
ATOM 536 N N . PRO A 1 71 ? -0.782 -4.800 2.024 1.00 92.88 71 PRO A N 1
ATOM 537 C CA . PRO A 1 71 ? -0.432 -3.940 3.142 1.00 92.88 71 PRO A CA 1
ATOM 538 C C . PRO A 1 71 ? -0.469 -4.687 4.483 1.00 92.88 71 PRO A C 1
ATOM 540 O O . PRO A 1 71 ? -1.413 -5.417 4.784 1.00 92.88 71 PRO A O 1
ATOM 543 N N . ALA A 1 72 ? 0.550 -4.482 5.308 1.00 92.50 72 ALA A N 1
ATOM 544 C CA . ALA A 1 72 ? 0.575 -4.891 6.702 1.00 92.50 72 ALA A CA 1
ATOM 545 C C . ALA A 1 72 ? -0.263 -3.934 7.561 1.00 92.50 72 ALA A C 1
ATOM 547 O O . ALA A 1 72 ? -0.426 -2.760 7.227 1.00 92.50 72 ALA A O 1
ATOM 548 N N . ALA A 1 73 ? -0.699 -4.401 8.736 1.00 89.06 73 ALA A N 1
ATOM 549 C CA . ALA A 1 73 ? -1.498 -3.613 9.683 1.00 89.06 73 ALA A CA 1
ATOM 550 C C . ALA A 1 73 ? -0.823 -2.303 10.149 1.00 89.06 73 ALA A C 1
ATOM 552 O O . ALA A 1 73 ? -1.484 -1.408 10.666 1.00 89.06 73 ALA A O 1
ATOM 553 N N . THR A 1 74 ? 0.488 -2.142 9.941 1.00 88.69 74 THR A N 1
ATOM 554 C CA . THR A 1 74 ? 1.218 -0.898 10.230 1.00 88.69 74 THR A CA 1
ATOM 555 C C . THR A 1 74 ? 0.719 0.301 9.421 1.00 88.69 74 THR A C 1
ATOM 557 O O . THR A 1 74 ? 0.931 1.435 9.858 1.00 88.69 74 THR A O 1
ATOM 560 N N . ILE A 1 75 ? 0.029 0.086 8.293 1.00 89.56 75 ILE A N 1
ATOM 561 C CA . ILE A 1 75 ? -0.624 1.154 7.521 1.00 89.56 75 ILE A CA 1
ATOM 562 C C . ILE A 1 75 ? -1.712 1.876 8.331 1.00 89.56 75 ILE A C 1
ATOM 564 O O . ILE A 1 75 ? -1.904 3.078 8.155 1.00 89.56 75 ILE A O 1
ATOM 568 N N . ASN A 1 76 ? -2.342 1.194 9.297 1.00 89.31 76 ASN A N 1
ATOM 569 C CA . ASN A 1 76 ? -3.426 1.736 10.123 1.00 89.31 76 ASN A CA 1
ATOM 570 C C . ASN A 1 76 ? -3.000 3.002 10.880 1.00 89.31 76 ASN A C 1
ATOM 572 O O . ASN A 1 76 ? -3.832 3.840 11.207 1.00 89.31 76 ASN A O 1
ATOM 576 N N . ARG A 1 77 ? -1.696 3.197 11.123 1.00 87.50 77 ARG A N 1
ATOM 577 C CA . ARG A 1 77 ? -1.171 4.406 11.779 1.00 87.50 77 ARG A CA 1
ATOM 578 C C . ARG A 1 77 ? -1.470 5.698 11.012 1.00 87.50 77 ARG A C 1
ATOM 580 O O . ARG A 1 77 ? -1.468 6.767 11.621 1.00 87.50 77 ARG A O 1
ATOM 587 N N . PHE A 1 78 ? -1.677 5.604 9.696 1.00 85.12 78 PHE A N 1
ATOM 588 C CA . PHE A 1 78 ? -1.980 6.737 8.824 1.00 85.12 78 PHE A CA 1
ATOM 589 C C . PHE A 1 78 ? -3.473 7.053 8.756 1.00 85.12 78 PHE A C 1
ATOM 591 O O . PHE A 1 78 ? -3.827 8.137 8.300 1.00 85.12 78 PHE A O 1
ATOM 598 N N . TYR A 1 79 ? -4.326 6.166 9.269 1.00 86.81 79 TYR A N 1
ATOM 599 C CA . TYR A 1 79 ? -5.776 6.276 9.198 1.00 86.81 79 TYR A CA 1
ATOM 600 C C . TYR A 1 79 ? -6.400 6.434 10.586 1.00 86.81 79 TYR A C 1
ATOM 602 O O . TYR A 1 79 ? -5.885 5.959 11.600 1.00 86.81 79 TYR A O 1
ATOM 610 N N . ARG A 1 80 ? -7.519 7.145 10.638 1.00 90.12 80 ARG A N 1
ATOM 611 C CA . ARG A 1 80 ? -8.435 7.200 11.767 1.00 90.12 80 ARG A CA 1
ATOM 612 C C . ARG A 1 80 ? -9.745 6.569 11.293 1.00 90.12 80 ARG A C 1
ATOM 614 O O . ARG A 1 80 ? -10.391 7.165 10.428 1.00 90.12 80 ARG A O 1
ATOM 621 N N . PRO A 1 81 ? -10.114 5.394 11.828 1.00 90.56 81 PRO A N 1
ATOM 622 C CA . PRO A 1 81 ? -11.405 4.807 11.521 1.00 90.56 81 PRO A CA 1
ATOM 623 C C . PRO A 1 81 ? -12.533 5.708 12.009 1.00 90.56 81 PRO A C 1
ATOM 625 O O . PRO A 1 81 ? -12.350 6.476 12.964 1.00 90.56 81 PRO A O 1
ATOM 628 N N . ASP A 1 82 ? -13.670 5.631 11.326 1.00 82.75 82 ASP A N 1
ATOM 629 C CA . ASP A 1 82 ? -14.888 6.291 11.777 1.00 82.75 82 ASP A CA 1
ATOM 630 C C . ASP A 1 82 ? -15.357 5.609 13.078 1.00 82.75 82 ASP A C 1
ATOM 632 O O . ASP A 1 82 ? -15.457 4.381 13.113 1.00 82.75 82 ASP A O 1
ATOM 636 N N . PRO A 1 83 ? -15.573 6.359 14.174 1.00 85.12 83 PRO A N 1
ATOM 637 C CA . PRO A 1 83 ? -15.978 5.775 15.448 1.00 85.12 83 PRO A CA 1
ATOM 638 C C . PRO A 1 83 ? -17.350 5.086 15.413 1.00 85.12 83 PRO A C 1
ATOM 640 O O . PRO A 1 83 ? -17.610 4.257 16.283 1.00 85.12 83 PRO A O 1
ATOM 643 N N . GLU A 1 84 ? -18.222 5.418 14.459 1.00 89.81 84 GLU A N 1
ATOM 644 C CA . GLU A 1 84 ? -19.561 4.827 14.334 1.00 89.81 84 GLU A CA 1
ATOM 645 C C . GLU A 1 84 ? -19.579 3.602 13.410 1.00 89.81 84 GLU A C 1
ATOM 647 O O . GLU A 1 84 ? -20.461 2.744 13.506 1.00 89.81 84 GLU A O 1
ATOM 652 N N . ASP A 1 85 ? -18.580 3.471 12.540 1.00 90.56 85 ASP A N 1
ATOM 653 C CA . ASP A 1 85 ? -18.444 2.334 11.643 1.00 90.56 85 ASP A CA 1
ATOM 654 C C . ASP A 1 85 ? -17.725 1.185 12.346 1.00 90.56 85 ASP A C 1
ATOM 656 O O . ASP A 1 85 ? -16.509 1.164 12.460 1.00 90.56 85 ASP A O 1
ATOM 660 N N . CYS A 1 86 ? -18.464 0.182 12.809 1.00 91.94 86 CYS A N 1
ATOM 661 C CA . CYS A 1 86 ? -17.848 -1.000 13.417 1.00 91.94 86 CYS A CA 1
ATOM 662 C C . CYS A 1 86 ? -17.313 -2.010 12.385 1.00 91.94 86 CYS A C 1
ATOM 664 O O . CYS A 1 86 ? -16.622 -2.944 12.775 1.00 91.94 86 CYS A O 1
ATOM 666 N N . GLY A 1 87 ? -17.642 -1.849 11.096 1.00 94.56 87 GLY A N 1
ATOM 667 C CA . GLY A 1 87 ? -17.333 -2.815 10.033 1.0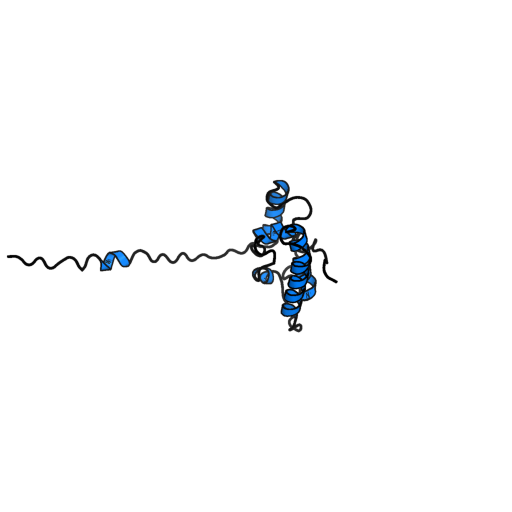0 94.56 87 GLY A CA 1
ATOM 668 C C . GLY A 1 87 ? -16.185 -2.405 9.108 1.00 94.56 87 GLY A C 1
ATOM 669 O O . GLY A 1 87 ? -15.968 -3.057 8.082 1.00 94.56 87 GLY A O 1
ATOM 670 N N . TYR A 1 88 ? -15.480 -1.309 9.415 1.00 93.31 88 TYR A N 1
ATOM 671 C CA . TYR A 1 88 ? -14.408 -0.773 8.567 1.00 93.31 88 TYR A CA 1
ATOM 672 C C . TYR A 1 88 ? -13.325 -1.825 8.287 1.00 93.31 88 TYR A C 1
ATOM 674 O O . TYR A 1 88 ? -12.794 -1.927 7.176 1.00 93.31 88 TYR A O 1
ATOM 682 N N . TYR A 1 89 ? -12.998 -2.641 9.294 1.00 93.56 89 TYR A N 1
ATOM 683 C CA . TYR A 1 89 ? -11.905 -3.601 9.226 1.00 93.56 89 TYR A CA 1
ATOM 684 C C . TYR A 1 89 ? -12.248 -4.759 8.290 1.00 93.56 89 TYR A C 1
ATOM 686 O O . TYR A 1 89 ? -11.479 -5.050 7.372 1.00 93.56 89 TYR A O 1
ATOM 694 N N . GLU A 1 90 ? -13.413 -5.382 8.475 1.00 95.62 90 GLU A N 1
ATOM 695 C CA . GLU A 1 90 ? -13.867 -6.518 7.674 1.00 95.62 90 GLU A CA 1
ATOM 696 C C . GLU A 1 90 ? -13.982 -6.132 6.200 1.00 95.62 90 GLU A C 1
ATOM 698 O O . GLU A 1 90 ? -13.471 -6.848 5.336 1.00 95.62 90 GLU A O 1
ATOM 703 N N . ARG A 1 91 ? -14.574 -4.966 5.903 1.00 95.12 91 ARG A N 1
ATOM 704 C CA . ARG A 1 91 ? -14.704 -4.480 4.521 1.00 95.12 91 ARG A CA 1
ATOM 705 C C . ARG A 1 91 ? -13.349 -4.157 3.895 1.00 95.12 91 ARG A C 1
ATOM 707 O O . ARG A 1 91 ? -13.123 -4.486 2.731 1.00 95.12 91 ARG A O 1
ATOM 714 N N . THR A 1 92 ? -12.414 -3.599 4.667 1.00 94.19 92 THR A N 1
ATOM 715 C CA . THR A 1 92 ? -11.039 -3.376 4.192 1.00 94.19 92 THR A CA 1
ATOM 716 C C . THR A 1 92 ? -10.351 -4.704 3.861 1.00 94.19 92 THR A C 1
ATOM 718 O O . THR A 1 92 ? -9.765 -4.848 2.789 1.00 94.19 92 THR A O 1
ATOM 721 N N . VAL A 1 93 ? -10.432 -5.704 4.746 1.00 95.12 93 VAL A N 1
ATOM 722 C CA . VAL A 1 93 ? -9.810 -7.025 4.539 1.00 95.12 93 VAL A CA 1
ATOM 723 C C . VAL A 1 93 ? -10.413 -7.754 3.340 1.00 95.12 93 VAL A C 1
ATOM 725 O O . VAL A 1 93 ? -9.662 -8.368 2.573 1.00 95.12 93 VAL A O 1
ATOM 728 N N . GLN A 1 94 ? -11.733 -7.660 3.166 1.00 95.75 94 GLN A N 1
ATOM 729 C CA . GLN A 1 94 ? -12.452 -8.216 2.023 1.00 95.75 94 GLN A CA 1
ATOM 730 C C . GLN A 1 94 ? -11.971 -7.587 0.709 1.00 95.75 94 GLN A C 1
ATOM 732 O O . GLN A 1 94 ? -11.519 -8.312 -0.177 1.00 95.75 94 GLN A O 1
ATOM 737 N N . CYS A 1 95 ? -11.937 -6.252 0.627 1.00 95.38 95 CYS A N 1
ATOM 738 C CA . CYS A 1 95 ? -11.422 -5.527 -0.539 1.00 95.38 95 CYS A CA 1
ATOM 739 C C . CYS A 1 95 ? -9.973 -5.929 -0.870 1.00 95.38 95 CYS A C 1
ATOM 741 O O . CYS A 1 95 ? -9.641 -6.241 -2.015 1.00 95.38 95 CYS A O 1
ATOM 743 N N . LEU A 1 96 ? -9.095 -6.032 0.137 1.00 95.19 96 LEU A N 1
ATOM 744 C CA . LEU A 1 96 ? -7.721 -6.509 -0.069 1.00 95.19 96 LEU A CA 1
ATOM 745 C C . LEU A 1 96 ? -7.672 -7.954 -0.597 1.00 95.19 96 LEU A C 1
ATOM 747 O O . LEU A 1 96 ? -6.731 -8.321 -1.308 1.00 95.19 96 LEU A O 1
ATOM 751 N N . GLY A 1 97 ? -8.642 -8.793 -0.217 1.00 95.12 97 GLY A N 1
ATOM 752 C CA . GLY A 1 97 ? -8.847 -10.150 -0.733 1.00 95.12 97 GLY A CA 1
ATOM 753 C C . GLY A 1 97 ? -9.113 -10.158 -2.227 1.00 95.12 97 GLY A C 1
ATOM 754 O O . GLY A 1 97 ? -8.403 -10.835 -2.968 1.00 95.12 97 GLY A O 1
ATOM 755 N N . GLU A 1 98 ? -10.064 -9.344 -2.662 1.00 95.12 98 GLU A N 1
ATOM 756 C CA . GLU A 1 98 ? -10.463 -9.216 -4.065 1.00 95.12 98 GLU A CA 1
ATOM 757 C C . GLU A 1 98 ? -9.311 -8.705 -4.934 1.00 95.12 98 GLU A C 1
ATOM 759 O O . GLU A 1 98 ? -8.973 -9.325 -5.944 1.00 95.12 98 GLU A O 1
ATOM 764 N N . ILE A 1 99 ? -8.606 -7.659 -4.485 1.00 94.31 99 ILE A N 1
ATOM 765 C CA . ILE A 1 99 ? -7.398 -7.172 -5.167 1.00 94.31 99 ILE A CA 1
ATOM 766 C C . ILE A 1 99 ? -6.348 -8.280 -5.290 1.00 94.31 99 ILE A C 1
ATOM 768 O O . ILE A 1 99 ? -5.731 -8.441 -6.343 1.00 94.31 99 ILE A O 1
ATOM 772 N N . SER A 1 100 ? -6.160 -9.067 -4.227 1.00 94.31 100 SER A N 1
ATOM 773 C CA . SER A 1 100 ? -5.177 -10.153 -4.203 1.00 94.31 100 SER A CA 1
ATOM 774 C C . SER A 1 100 ? -5.515 -11.309 -5.144 1.00 94.31 100 SER A C 1
ATOM 776 O O . SER A 1 100 ? -4.598 -11.999 -5.589 1.00 94.31 100 SER A O 1
ATOM 778 N N . ALA A 1 101 ? -6.804 -11.527 -5.412 1.00 94.00 101 ALA A N 1
ATOM 779 C CA . ALA A 1 101 ? -7.298 -12.577 -6.295 1.00 94.00 101 ALA A CA 1
ATOM 780 C C . ALA A 1 101 ? -7.215 -12.186 -7.779 1.00 94.00 101 ALA A C 1
ATOM 782 O O . ALA A 1 101 ? -7.019 -13.053 -8.626 1.00 94.00 101 ALA A O 1
ATOM 783 N N . VAL A 1 102 ? -7.355 -10.894 -8.094 1.00 93.50 102 VAL A N 1
ATOM 784 C CA . VAL A 1 102 ? -7.401 -10.392 -9.479 1.00 93.50 102 VAL A CA 1
ATOM 785 C C . VAL A 1 102 ? -6.035 -9.923 -9.979 1.00 93.50 102 VAL A C 1
ATOM 787 O O . VAL A 1 102 ? -5.720 -10.083 -11.157 1.00 93.50 102 VAL A O 1
ATOM 790 N N . ILE A 1 103 ? -5.222 -9.323 -9.108 1.00 93.00 103 ILE A N 1
ATOM 791 C CA . ILE A 1 103 ? -3.932 -8.741 -9.485 1.00 93.00 103 ILE A CA 1
ATOM 792 C C . ILE A 1 103 ? -2.823 -9.625 -8.926 1.00 93.00 103 ILE A C 1
ATOM 794 O O . ILE A 1 103 ? -2.722 -9.763 -7.704 1.00 93.00 103 ILE A O 1
ATOM 798 N N . PRO A 1 104 ? -1.972 -10.221 -9.769 1.00 92.81 104 PRO A N 1
ATOM 799 C CA . PRO A 1 104 ? -0.954 -11.140 -9.293 1.00 92.81 104 PRO A CA 1
ATOM 800 C C . PRO A 1 104 ? 0.174 -10.385 -8.563 1.00 92.81 104 PRO A C 1
ATOM 802 O O . PRO A 1 104 ? 0.301 -9.163 -8.671 1.00 92.81 104 PRO A O 1
ATOM 805 N N . ALA A 1 105 ? 0.950 -11.089 -7.736 1.00 91.69 105 ALA A N 1
ATOM 806 C CA . ALA A 1 105 ? 1.909 -10.455 -6.825 1.00 91.69 105 ALA A CA 1
ATOM 807 C C . ALA A 1 105 ? 3.078 -9.774 -7.564 1.00 91.69 105 ALA A C 1
ATOM 809 O O . ALA A 1 105 ? 3.621 -8.786 -7.073 1.00 91.69 105 ALA A O 1
ATOM 810 N N . GLU A 1 106 ? 3.428 -10.260 -8.757 1.00 91.31 106 GLU A N 1
ATOM 811 C CA . GLU A 1 106 ? 4.453 -9.684 -9.627 1.00 91.31 106 GLU A CA 1
ATOM 812 C C . GLU A 1 106 ? 4.092 -8.291 -10.162 1.00 91.31 106 GLU A C 1
ATOM 814 O O . GLU A 1 106 ? 4.990 -7.477 -10.384 1.00 91.31 106 GLU A O 1
ATOM 819 N N . ASP A 1 107 ? 2.800 -7.963 -10.292 1.00 91.81 107 ASP A N 1
ATOM 820 C CA . ASP A 1 107 ? 2.340 -6.609 -10.629 1.00 91.81 107 ASP A CA 1
ATOM 821 C C . ASP A 1 107 ? 2.248 -5.744 -9.358 1.00 91.81 107 ASP A C 1
ATOM 823 O O . ASP A 1 107 ? 1.215 -5.166 -9.004 1.00 91.81 107 ASP A O 1
ATOM 827 N N . ALA A 1 108 ? 3.359 -5.700 -8.617 1.00 92.31 108 ALA A N 1
ATOM 828 C CA . ALA A 1 108 ? 3.422 -5.157 -7.265 1.00 92.31 108 ALA A CA 1
ATOM 829 C C . ALA A 1 108 ? 3.041 -3.670 -7.201 1.00 92.31 108 ALA A C 1
ATOM 831 O O . ALA A 1 108 ? 2.418 -3.236 -6.233 1.00 92.31 108 ALA A O 1
ATOM 832 N N . CYS A 1 109 ? 3.388 -2.877 -8.221 1.00 91.62 109 CYS A N 1
ATOM 833 C CA . CYS A 1 109 ? 3.042 -1.455 -8.257 1.00 91.62 109 CYS A CA 1
ATOM 834 C C . CYS A 1 109 ? 1.539 -1.242 -8.424 1.00 91.62 109 CYS A C 1
ATOM 836 O O . CYS A 1 109 ? 0.934 -0.505 -7.644 1.00 91.62 109 CYS A O 1
ATOM 838 N N . ARG A 1 110 ? 0.913 -1.929 -9.390 1.00 91.19 110 ARG A N 1
ATOM 839 C CA . ARG A 1 110 ? -0.536 -1.852 -9.574 1.00 91.19 110 ARG A CA 1
ATOM 840 C C . ARG A 1 110 ? -1.256 -2.384 -8.345 1.00 91.19 110 ARG A C 1
ATOM 842 O O . ARG A 1 110 ? -2.152 -1.718 -7.837 1.00 91.19 110 ARG A O 1
ATOM 849 N N . ARG A 1 111 ? -0.833 -3.540 -7.828 1.00 93.44 111 ARG A N 1
ATOM 850 C CA . ARG A 1 111 ? -1.431 -4.158 -6.643 1.00 93.44 111 ARG A CA 1
ATOM 851 C C . ARG A 1 111 ? -1.338 -3.247 -5.420 1.00 93.44 111 ARG A C 1
ATOM 853 O O . ARG A 1 111 ? -2.319 -3.146 -4.687 1.00 93.44 111 ARG A O 1
ATOM 860 N N . ALA A 1 112 ? -0.225 -2.537 -5.227 1.00 92.69 112 ALA A N 1
ATOM 861 C C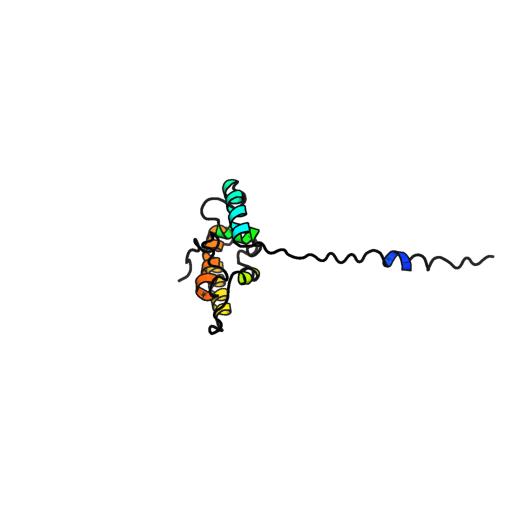A . ALA A 1 112 ? -0.088 -1.537 -4.168 1.00 92.69 112 ALA A CA 1
ATOM 862 C C . ALA A 1 112 ? -1.042 -0.350 -4.355 1.00 92.69 112 ALA A C 1
ATOM 864 O O . ALA A 1 112 ? -1.767 -0.020 -3.416 1.00 92.69 112 ALA A O 1
ATOM 865 N N . ASN A 1 113 ? -1.102 0.238 -5.558 1.00 90.25 113 ASN A N 1
ATOM 866 C CA . ASN A 1 113 ? -2.013 1.353 -5.855 1.00 90.25 113 ASN A CA 1
ATOM 867 C C . ASN A 1 113 ? -3.479 0.971 -5.595 1.00 90.25 113 ASN A C 1
ATOM 869 O O . ASN A 1 113 ? -4.226 1.767 -5.034 1.00 90.25 113 ASN A O 1
ATOM 873 N N . CYS A 1 114 ? -3.876 -0.245 -5.971 1.00 91.81 114 CYS A N 1
ATOM 874 C CA . CYS A 1 114 ? -5.230 -0.748 -5.756 1.00 91.81 114 CYS A CA 1
ATOM 875 C C . CYS A 1 114 ? -5.503 -1.134 -4.292 1.00 91.81 114 CYS A C 1
ATOM 877 O O . CYS A 1 114 ? -6.606 -0.966 -3.792 1.00 91.81 114 CYS A O 1
ATOM 879 N N . SER A 1 115 ? -4.505 -1.661 -3.577 1.00 93.25 115 SER A N 1
ATOM 880 C CA . SER A 1 115 ? -4.683 -2.062 -2.174 1.00 93.25 115 SER A CA 1
ATOM 881 C C . SER A 1 115 ? -4.893 -0.862 -1.255 1.00 93.25 115 SER A C 1
ATOM 883 O O . SER A 1 115 ? -5.595 -0.969 -0.254 1.00 93.25 115 SER A O 1
ATOM 885 N N . VAL A 1 116 ? -4.276 0.279 -1.568 1.00 90.62 116 VAL A N 1
ATOM 886 C CA . VAL A 1 116 ? -4.435 1.492 -0.760 1.00 90.62 116 VAL A CA 1
ATOM 887 C C . VAL A 1 116 ? -5.823 2.113 -0.924 1.00 90.62 116 VAL A C 1
ATOM 889 O O . VAL A 1 116 ? -6.364 2.581 0.076 1.00 90.62 116 VAL A O 1
ATOM 892 N N . SER A 1 117 ? -6.468 2.000 -2.094 1.00 89.06 117 SER A N 1
ATOM 893 C CA . SER A 1 117 ? -7.856 2.466 -2.245 1.00 89.06 117 SER A CA 1
ATOM 894 C C . SER A 1 117 ? -8.824 1.717 -1.323 1.00 89.06 117 SER A C 1
ATOM 896 O O . SER A 1 117 ? -9.799 2.298 -0.869 1.00 89.06 117 SER A O 1
ATOM 898 N N . CYS A 1 118 ? -8.544 0.454 -0.967 1.00 92.00 118 CYS A N 1
ATOM 899 C CA . CYS A 1 118 ? -9.346 -0.265 0.030 1.00 92.00 118 CYS A CA 1
ATOM 900 C C . CYS A 1 118 ? -9.350 0.441 1.391 1.00 92.00 118 CYS A C 1
ATOM 902 O O . CYS A 1 118 ? -10.375 0.472 2.063 1.00 92.00 118 CYS A O 1
ATOM 9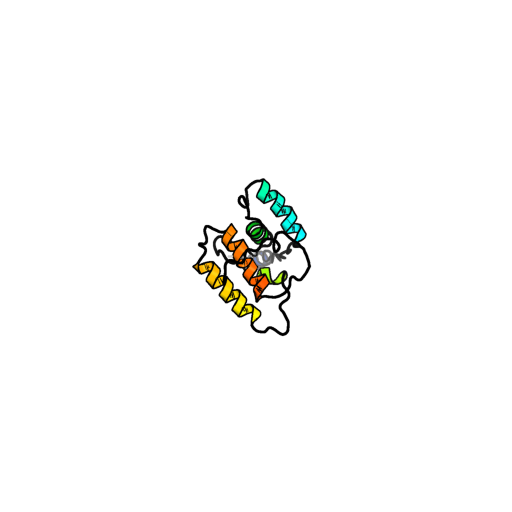04 N N . TYR A 1 119 ? -8.217 1.016 1.804 1.00 90.88 119 TYR A N 1
ATOM 905 C CA . TYR A 1 119 ? -8.140 1.752 3.064 1.00 90.88 119 TYR A CA 1
ATOM 906 C C . TYR A 1 119 ? -8.841 3.109 2.978 1.00 90.88 119 TYR A C 1
ATOM 908 O O . TYR A 1 119 ? -9.530 3.490 3.921 1.00 90.88 119 TYR A O 1
ATOM 916 N N . GLU A 1 120 ? -8.705 3.804 1.850 1.00 86.38 120 GLU A N 1
ATOM 917 C CA . GLU A 1 120 ? -9.386 5.081 1.602 1.00 86.38 120 GLU A CA 1
ATOM 918 C C . GLU A 1 120 ? -10.907 4.928 1.556 1.00 86.38 120 GLU A C 1
ATOM 920 O O . GLU A 1 120 ? -11.623 5.757 2.111 1.00 86.38 120 GLU A O 1
ATOM 925 N N . ASP A 1 121 ? -11.399 3.863 0.921 1.00 88.19 121 ASP A N 1
ATOM 926 C CA . ASP A 1 121 ? -12.831 3.645 0.744 1.00 88.19 121 ASP A CA 1
ATOM 927 C C . ASP A 1 121 ? -13.484 2.996 1.980 1.00 88.19 121 ASP A C 1
ATOM 929 O O . ASP A 1 121 ? -14.660 3.245 2.238 1.00 88.19 121 ASP A O 1
ATOM 933 N N . GLN A 1 122 ? -12.765 2.137 2.724 1.00 91.12 122 GLN A N 1
ATOM 934 C CA . GLN A 1 122 ? -13.373 1.290 3.764 1.00 91.12 122 GLN A CA 1
ATOM 935 C C . GLN A 1 122 ? -12.865 1.525 5.183 1.00 91.12 122 GLN A C 1
ATOM 937 O O . GLN A 1 122 ? -13.618 1.249 6.109 1.00 91.12 122 GLN A O 1
ATOM 942 N N . TYR A 1 123 ? -11.623 1.979 5.383 1.00 90.44 123 TYR A N 1
ATOM 943 C CA . TYR A 1 123 ? -11.015 1.985 6.719 1.00 90.44 123 TYR A CA 1
ATOM 944 C C . TYR A 1 123 ? -11.300 3.274 7.493 1.00 90.44 123 TYR A C 1
ATOM 946 O O . TYR A 1 123 ? -11.440 3.230 8.711 1.00 90.44 123 TYR A O 1
ATOM 954 N N . GLY A 1 124 ? -11.344 4.425 6.817 1.00 86.19 124 GLY A N 1
ATOM 955 C CA . GLY A 1 124 ? -11.619 5.726 7.429 1.00 86.19 124 GLY A CA 1
ATOM 956 C C . GLY A 1 124 ? -10.801 6.866 6.823 1.00 86.19 124 GLY A C 1
ATOM 957 O O . GLY A 1 124 ? -10.312 6.784 5.701 1.00 86.19 124 GLY A O 1
ATOM 958 N N . SER A 1 125 ? -10.621 7.948 7.583 1.00 85.56 125 SER A N 1
ATOM 959 C CA . SER A 1 125 ? -9.961 9.173 7.104 1.00 85.56 125 SER A CA 1
ATOM 960 C C . SER A 1 125 ? -8.467 9.210 7.429 1.00 85.56 125 SER A C 1
ATOM 962 O O . SER A 1 125 ? -8.018 8.665 8.437 1.00 85.56 125 SER A O 1
ATOM 964 N N . LEU A 1 126 ? -7.661 9.886 6.610 1.00 81.06 126 LEU A N 1
ATOM 965 C CA . LEU A 1 126 ? -6.235 10.064 6.894 1.00 81.06 126 LEU A CA 1
ATOM 966 C C . LEU A 1 126 ? -6.017 10.964 8.118 1.00 81.06 126 LEU A C 1
ATOM 968 O O . LEU A 1 126 ? -6.602 12.040 8.232 1.00 81.06 126 LEU A O 1
ATOM 972 N N . ARG A 1 127 ? -5.121 10.557 9.029 1.00 74.75 127 ARG A N 1
ATOM 973 C CA . ARG A 1 127 ? -4.851 11.281 10.292 1.00 74.75 127 ARG A CA 1
ATOM 974 C C . ARG A 1 127 ? -4.220 12.658 10.090 1.00 74.75 127 ARG A C 1
ATOM 976 O O . ARG A 1 127 ? -4.269 13.460 11.012 1.00 74.75 127 ARG A O 1
ATOM 983 N N . ASN A 1 128 ? -3.648 12.921 8.917 1.00 63.91 128 ASN A N 1
ATOM 984 C CA . ASN A 1 128 ? -3.180 14.231 8.481 1.00 63.91 128 ASN A CA 1
ATOM 985 C C . ASN A 1 128 ? -3.524 14.391 6.998 1.00 63.91 128 ASN A C 1
ATOM 987 O O . ASN A 1 128 ? -3.261 13.477 6.214 1.00 63.91 128 ASN A O 1
ATOM 991 N N . PHE A 1 129 ? -4.055 15.557 6.621 1.00 49.22 129 PHE A N 1
ATOM 992 C CA . PHE A 1 129 ? -4.303 15.971 5.235 1.00 49.22 129 PHE A CA 1
ATOM 993 C C . PHE A 1 129 ? -2.963 16.221 4.524 1.00 49.22 129 PHE A C 1
ATOM 995 O O . PHE A 1 129 ? -2.580 17.341 4.211 1.00 49.22 129 PHE A O 1
ATOM 1002 N N . SER A 1 130 ? -2.178 15.168 4.337 1.00 44.31 130 SER A N 1
ATOM 1003 C CA . SER A 1 130 ? -1.061 15.211 3.415 1.00 44.31 130 SER A CA 1
ATOM 1004 C C . SER A 1 130 ? -1.615 14.708 2.096 1.00 44.31 130 SER A C 1
ATOM 1006 O O . SER A 1 130 ? -1.857 13.509 1.946 1.00 44.31 130 SER A O 1
ATOM 1008 N N . THR A 1 131 ? -1.831 15.630 1.157 1.00 48.97 131 THR A N 1
ATOM 1009 C CA . THR A 1 131 ? -1.900 15.374 -0.290 1.00 48.97 131 THR A CA 1
ATOM 1010 C C . THR A 1 131 ? -0.564 14.774 -0.736 1.00 48.97 131 THR A C 1
ATOM 1012 O O . THR A 1 131 ? 0.251 15.406 -1.403 1.00 48.97 131 THR A O 1
ATOM 1015 N N . SER A 1 132 ? -0.286 13.590 -0.220 1.00 52.78 132 SER A N 1
ATOM 1016 C CA . SER A 1 132 ? 0.954 12.854 -0.342 1.00 52.78 132 SER A CA 1
ATOM 1017 C C . SER A 1 132 ? 0.773 11.829 -1.434 1.00 52.78 132 SER A C 1
ATOM 1019 O O . SER A 1 132 ? -0.328 11.311 -1.659 1.00 52.78 132 SER A O 1
ATOM 1021 N N . ALA A 1 133 ? 1.864 11.523 -2.122 1.00 55.25 133 ALA A N 1
ATOM 1022 C CA . ALA A 1 133 ? 1.835 10.587 -3.235 1.00 55.25 133 ALA A CA 1
ATOM 1023 C C . ALA A 1 133 ? 1.432 9.158 -2.802 1.00 55.25 133 ALA A C 1
ATOM 1025 O O . ALA A 1 133 ? 1.095 8.333 -3.649 1.00 55.25 133 ALA A O 1
ATOM 1026 N N . LEU A 1 134 ? 1.421 8.902 -1.486 1.00 58.09 134 LEU A N 1
ATOM 1027 C CA . LEU A 1 134 ? 0.872 7.721 -0.823 1.00 58.09 134 LEU A CA 1
ATOM 1028 C C . LEU A 1 134 ? -0.617 7.463 -1.092 1.00 58.09 134 LEU A C 1
ATOM 1030 O O . LEU A 1 134 ? -0.982 6.304 -1.255 1.00 58.09 134 LEU A O 1
ATOM 1034 N N . PHE A 1 135 ? -1.444 8.511 -1.123 1.00 59.75 135 PHE A N 1
ATOM 1035 C CA . PHE A 1 135 ? -2.914 8.398 -1.154 1.00 59.75 135 PHE A CA 1
ATOM 1036 C C . PHE A 1 135 ? -3.558 9.216 -2.291 1.00 59.75 135 PHE A C 1
ATOM 1038 O O . PHE A 1 135 ? -4.709 9.026 -2.652 1.00 59.75 135 PHE A O 1
ATOM 1045 N N . GLY A 1 136 ? -2.814 10.127 -2.932 1.00 53.16 136 GLY A N 1
ATOM 1046 C CA . GLY A 1 136 ? -3.342 10.921 -4.052 1.00 53.16 136 GLY A CA 1
ATOM 1047 C C . GLY A 1 136 ? -3.471 10.173 -5.390 1.00 53.16 136 GLY A C 1
ATOM 1048 O O . GLY A 1 136 ? -4.142 10.667 -6.289 1.00 53.16 136 GLY A O 1
ATOM 1049 N N . ASN A 1 137 ? -2.822 9.009 -5.537 1.00 54.50 137 ASN A N 1
ATOM 1050 C CA . ASN A 1 137 ? -2.768 8.225 -6.785 1.00 54.50 137 ASN A CA 1
ATOM 1051 C C . ASN A 1 137 ? -3.392 6.825 -6.652 1.00 54.50 137 ASN A C 1
ATOM 1053 O O . ASN A 1 137 ? -3.186 5.970 -7.521 1.00 54.50 137 ASN A O 1
ATOM 1057 N N . ALA A 1 138 ? -4.112 6.551 -5.560 1.00 59.38 138 ALA A N 1
ATOM 1058 C CA . ALA A 1 138 ? -4.781 5.271 -5.396 1.00 59.38 138 ALA A CA 1
ATOM 1059 C C . ALA A 1 138 ? -5.798 5.078 -6.532 1.00 59.38 138 ALA A C 1
ATOM 1061 O O . ALA A 1 138 ? -6.638 5.936 -6.810 1.00 59.38 138 ALA A O 1
ATOM 1062 N N . ARG A 1 139 ? -5.688 3.954 -7.246 1.00 62.59 139 ARG A N 1
ATOM 1063 C CA . ARG A 1 139 ? -6.643 3.594 -8.297 1.00 62.59 139 ARG A CA 1
ATOM 1064 C C . ARG A 1 139 ? -7.687 2.680 -7.687 1.00 62.59 139 ARG A C 1
ATOM 1066 O O . ARG A 1 139 ? -7.328 1.634 -7.159 1.00 62.59 139 ARG A O 1
ATOM 1073 N N . ARG A 1 140 ? -8.969 3.017 -7.841 1.00 70.31 140 ARG A N 1
ATOM 1074 C CA . ARG A 1 140 ? -10.038 2.043 -7.600 1.00 70.31 140 ARG A CA 1
ATOM 1075 C C . ARG A 1 140 ? -9.932 0.940 -8.643 1.00 70.31 140 ARG A C 1
ATOM 1077 O O . ARG A 1 140 ? -10.112 1.180 -9.834 1.00 70.31 140 ARG A O 1
ATOM 1084 N N . CYS A 1 141 ? -9.592 -0.256 -8.184 1.00 72.00 141 CYS A N 1
ATOM 1085 C CA . CYS A 1 141 ? -9.476 -1.453 -9.018 1.00 72.00 141 CYS A CA 1
ATOM 1086 C C . CYS A 1 141 ? -10.473 -2.540 -8.608 1.00 72.00 141 CYS A C 1
ATOM 1088 O O . CYS A 1 141 ? -10.317 -3.691 -9.008 1.00 72.00 141 CYS A O 1
ATOM 1090 N N . TRP A 1 142 ? -11.443 -2.170 -7.778 1.00 57.06 142 TRP A N 1
ATOM 1091 C CA . TRP A 1 142 ? -12.479 -3.025 -7.226 1.00 57.06 142 TRP A CA 1
ATOM 1092 C C . TRP A 1 142 ? -13.835 -2.340 -7.457 1.00 57.06 142 TRP A C 1
ATOM 1094 O O . TRP A 1 142 ? -13.901 -1.105 -7.498 1.00 57.06 142 TRP A O 1
ATOM 1104 N N . GLY A 1 143 ? -14.875 -3.140 -7.697 1.00 48.44 143 GLY A N 1
ATOM 1105 C CA . GLY A 1 143 ? -16.211 -2.693 -8.094 1.00 48.44 143 GLY A CA 1
ATOM 1106 C C . GLY A 1 143 ? -17.074 -3.853 -8.555 1.00 48.44 143 GLY A C 1
ATOM 1107 O O . GLY A 1 143 ? -16.617 -4.574 -9.469 1.00 48.44 143 GLY A O 1
#